Protein AF-A0A1G1HJ69-F1 (afdb_monomer)

Mean predicted aligned error: 12.84 Å

Sequence (99 aa):
MGYGTGINVETMMKFHEETWSLRGEIITKTLELQGEYNKPARDTNRIATVQKEIIDLKAKIQEIANKNGIKVQAKQYMMGHGKMGKGKIRGMGNCRMMR

Structure (mmCIF, N/CA/C/O backbone):
data_AF-A0A1G1HJ69-F1
#
_entry.id   AF-A0A1G1HJ69-F1
#
loop_
_atom_site.group_PDB
_atom_site.id
_atom_site.type_symbol
_atom_site.label_atom_id
_atom_site.label_alt_id
_atom_site.label_comp_id
_atom_site.label_asym_id
_atom_site.label_entity_id
_atom_site.label_seq_id
_atom_site.pdbx_PDB_ins_code
_atom_site.Cartn_x
_atom_site.Cartn_y
_atom_site.Cartn_z
_atom_site.occupancy
_atom_site.B_iso_or_equiv
_atom_site.auth_seq_id
_atom_site.auth_comp_id
_atom_site.auth_asym_id
_atom_site.auth_atom_id
_atom_site.pdbx_PDB_model_num
ATOM 1 N N . MET A 1 1 ? -36.326 12.084 6.939 1.00 40.28 1 MET A N 1
ATOM 2 C CA . MET A 1 1 ? -34.865 12.254 6.797 1.00 40.28 1 MET A CA 1
ATOM 3 C C . MET A 1 1 ? -34.162 11.182 7.618 1.00 40.28 1 MET A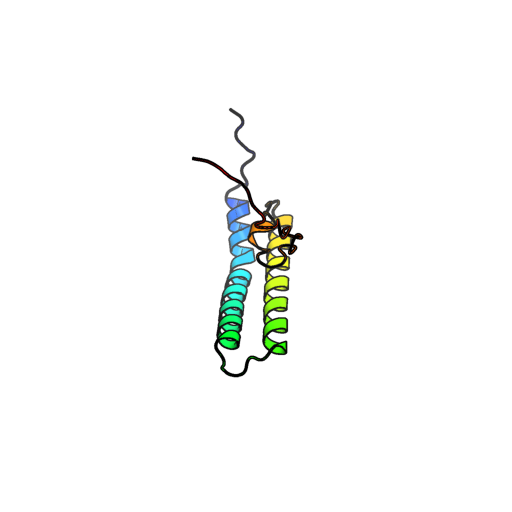 C 1
ATOM 5 O O . MET A 1 1 ? -34.293 11.200 8.832 1.00 40.28 1 MET A O 1
ATOM 9 N N . GLY A 1 2 ? -33.488 10.220 6.983 1.00 40.81 2 GLY A N 1
ATOM 10 C CA . GLY A 1 2 ? -32.672 9.229 7.692 1.00 40.81 2 GLY A CA 1
ATOM 11 C C . GLY A 1 2 ? -31.244 9.743 7.811 1.00 40.81 2 GLY A C 1
ATOM 12 O O . GLY A 1 2 ? -30.523 9.756 6.817 1.00 40.81 2 GLY A O 1
ATOM 13 N N . TYR A 1 3 ? -30.852 10.209 8.995 1.00 45.12 3 TYR A N 1
ATOM 14 C CA . TYR A 1 3 ? -29.456 10.506 9.293 1.00 45.12 3 TYR A CA 1
ATOM 15 C C . TYR A 1 3 ? -28.698 9.182 9.228 1.00 45.12 3 TYR A C 1
ATOM 17 O O . TYR A 1 3 ? -28.933 8.287 10.040 1.00 45.12 3 TYR A O 1
ATOM 25 N N . GLY A 1 4 ? -27.869 9.020 8.195 1.00 52.59 4 GLY A N 1
ATOM 26 C CA . GLY A 1 4 ? -27.011 7.853 8.058 1.00 52.59 4 GLY A CA 1
ATOM 27 C C . GLY A 1 4 ? -26.221 7.660 9.347 1.00 52.59 4 GLY A C 1
ATOM 28 O O . GLY A 1 4 ? -25.758 8.633 9.937 1.00 52.59 4 GLY A O 1
ATOM 29 N N . THR A 1 5 ? -26.098 6.411 9.786 1.00 56.75 5 THR A N 1
ATOM 30 C CA . THR A 1 5 ? -25.212 5.984 10.872 1.00 56.75 5 THR A CA 1
ATOM 31 C C . THR A 1 5 ? -23.775 6.362 10.505 1.00 56.75 5 THR A C 1
ATOM 33 O O . THR A 1 5 ? -23.048 5.579 9.893 1.00 56.75 5 THR A O 1
ATOM 36 N N . GLY A 1 6 ? -23.413 7.617 10.760 1.00 62.69 6 GLY A N 1
ATOM 37 C CA . GLY A 1 6 ? -22.113 8.184 10.455 1.00 62.69 6 GLY A CA 1
ATOM 38 C C . GLY A 1 6 ? -21.076 7.555 11.367 1.00 62.69 6 GLY A C 1
ATOM 39 O O . GLY A 1 6 ? -21.280 7.471 12.577 1.00 62.69 6 GLY A O 1
ATOM 40 N N . ILE A 1 7 ? -19.975 7.089 10.782 1.00 69.00 7 ILE A N 1
ATOM 41 C CA . ILE A 1 7 ? -18.788 6.685 11.539 1.00 69.00 7 ILE A CA 1
ATOM 42 C C . ILE A 1 7 ? -18.413 7.853 12.463 1.00 69.00 7 ILE A C 1
ATOM 44 O O . ILE A 1 7 ? -18.329 8.995 12.007 1.00 69.00 7 ILE A O 1
ATOM 48 N N . ASN A 1 8 ? -18.222 7.576 13.755 1.00 85.25 8 ASN A N 1
ATOM 49 C CA . ASN A 1 8 ? -17.834 8.598 14.723 1.00 85.25 8 ASN A CA 1
ATOM 50 C C . ASN A 1 8 ? -16.435 9.143 14.368 1.00 85.25 8 ASN A C 1
ATOM 52 O O . ASN A 1 8 ? -15.543 8.384 13.982 1.00 85.25 8 ASN A O 1
ATOM 56 N N . VAL A 1 9 ? -16.247 10.458 14.509 1.00 87.38 9 VAL A N 1
ATOM 57 C CA . VAL A 1 9 ? -14.974 11.160 14.281 1.00 87.38 9 VAL A CA 1
ATOM 58 C C . VAL A 1 9 ? -13.818 10.493 15.028 1.00 87.38 9 VAL A C 1
ATOM 60 O O . VAL A 1 9 ? -12.750 10.326 14.450 1.00 87.38 9 VAL A O 1
ATOM 63 N N . GLU A 1 10 ? -14.035 10.041 16.264 1.00 89.94 10 GLU A N 1
ATOM 64 C CA . GLU A 1 10 ? -13.010 9.362 17.064 1.00 89.94 10 GLU A CA 1
ATOM 65 C C . GLU A 1 10 ? -12.506 8.076 16.386 1.00 89.94 10 GLU A C 1
ATOM 67 O O . GLU A 1 10 ? -11.303 7.836 16.304 1.00 89.94 10 GLU A O 1
ATOM 72 N N . THR A 1 11 ? -13.417 7.271 15.833 1.00 89.31 11 THR A N 1
ATOM 73 C CA . THR A 1 11 ? -13.081 6.048 15.090 1.00 89.31 11 THR A CA 1
ATOM 74 C C . THR A 1 11 ? -12.291 6.365 13.824 1.00 89.31 11 THR A C 1
ATOM 76 O O . THR A 1 11 ? -11.340 5.660 13.487 1.00 89.31 11 THR A O 1
ATOM 79 N N . MET A 1 12 ? -12.653 7.445 13.128 1.00 88.44 12 MET A N 1
ATOM 80 C CA . MET A 1 12 ? -11.935 7.876 11.930 1.00 88.44 12 MET A CA 1
ATOM 81 C C . MET A 1 12 ? -10.530 8.402 12.256 1.00 88.44 12 MET A C 1
ATOM 83 O O . MET A 1 12 ? -9.592 8.123 11.510 1.00 88.44 12 MET A O 1
ATOM 87 N N . MET A 1 13 ? -10.369 9.122 13.370 1.00 92.12 13 MET A N 1
ATOM 88 C CA . MET A 1 13 ? -9.065 9.612 13.827 1.00 92.12 13 MET A CA 1
ATOM 89 C C . MET A 1 13 ? -8.146 8.459 14.230 1.00 92.12 13 MET A C 1
ATOM 91 O O . MET A 1 13 ? -7.034 8.381 13.716 1.00 92.12 13 MET A O 1
ATOM 95 N N . LYS A 1 14 ? -8.641 7.488 15.010 1.00 92.06 14 LYS A N 1
ATOM 96 C CA . LYS A 1 14 ? -7.885 6.267 15.347 1.00 92.06 14 LYS A CA 1
ATOM 97 C C . LYS A 1 14 ? -7.446 5.503 14.103 1.00 92.06 14 LYS A C 1
ATOM 99 O O . LYS A 1 14 ? -6.281 5.148 13.963 1.00 92.06 14 LYS A O 1
ATOM 104 N N . PHE A 1 15 ? -8.356 5.309 13.147 1.00 92.81 15 PHE A N 1
ATOM 105 C CA . PHE A 1 15 ? -8.013 4.690 11.868 1.00 92.81 15 PHE A CA 1
ATOM 106 C C . PHE A 1 15 ? -6.921 5.463 11.117 1.00 92.81 15 PHE A C 1
ATOM 108 O O . PHE A 1 15 ? -6.049 4.866 10.482 1.00 92.81 15 PHE A O 1
ATOM 115 N N . HIS A 1 16 ? -6.966 6.794 11.151 1.00 92.12 16 HIS A N 1
ATOM 116 C CA . HIS A 1 16 ? -5.968 7.622 10.494 1.00 92.12 16 HIS A CA 1
ATOM 117 C C . HIS A 1 16 ? -4.589 7.486 11.144 1.00 92.12 16 HIS A C 1
ATOM 119 O O . HIS A 1 16 ? -3.621 7.246 10.426 1.00 92.12 16 HIS A O 1
ATOM 125 N N . GLU A 1 17 ? -4.524 7.562 12.471 1.00 95.25 17 GLU A N 1
ATOM 126 C CA . GLU A 1 17 ? -3.301 7.389 13.258 1.00 95.25 17 GLU A CA 1
ATOM 127 C C . GLU A 1 17 ? -2.690 5.998 13.045 1.00 95.25 17 GLU A C 1
ATOM 129 O O . GLU A 1 17 ? -1.521 5.889 12.672 1.00 95.25 17 GLU A O 1
ATOM 134 N N . GLU A 1 18 ? -3.494 4.934 13.161 1.00 94.00 18 GLU A N 1
ATOM 135 C CA . GLU A 1 18 ? -3.041 3.546 12.978 1.00 94.00 18 GLU A CA 1
ATOM 136 C C . GLU A 1 18 ? -2.527 3.275 11.553 1.00 94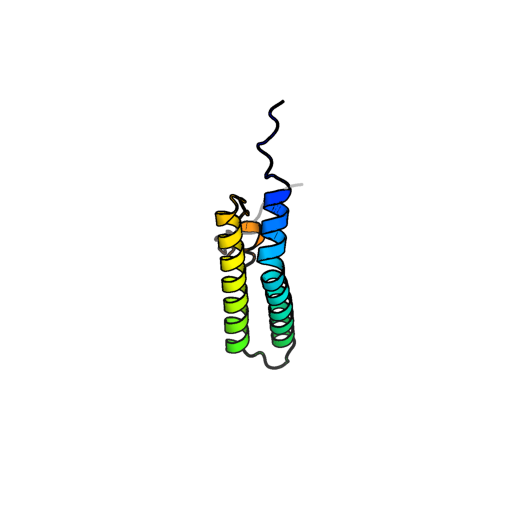.00 18 GLU A C 1
ATOM 138 O O . GLU A 1 18 ? -1.658 2.427 11.348 1.00 94.00 18 GLU A O 1
ATOM 143 N N . THR A 1 19 ? -3.042 3.991 10.545 1.00 95.62 19 THR A N 1
ATOM 144 C CA . THR A 1 19 ? -2.662 3.778 9.138 1.00 95.62 19 THR A CA 1
ATOM 145 C C . THR A 1 19 ? -1.660 4.793 8.595 1.00 95.62 19 THR A C 1
ATOM 147 O O . THR A 1 19 ? -1.235 4.643 7.448 1.00 95.62 19 THR A O 1
ATOM 150 N N . TRP A 1 20 ? -1.254 5.801 9.375 1.00 95.31 20 TRP A N 1
ATOM 151 C CA . TRP A 1 20 ? -0.396 6.894 8.902 1.00 95.31 20 TRP A CA 1
ATOM 152 C C . TRP A 1 20 ? 0.929 6.384 8.319 1.00 95.31 20 TRP A C 1
ATOM 154 O O . TRP A 1 20 ? 1.249 6.672 7.164 1.00 95.31 20 TRP A O 1
ATOM 164 N N . SER A 1 21 ? 1.644 5.539 9.072 1.00 95.88 21 SER A N 1
ATOM 165 C CA . SER A 1 21 ? 2.906 4.923 8.628 1.00 95.88 21 SER A CA 1
ATOM 166 C C . SER A 1 21 ? 2.722 4.091 7.357 1.00 95.88 21 SER A C 1
ATOM 168 O O . SER A 1 21 ? 3.460 4.255 6.389 1.00 95.88 21 SER A O 1
ATOM 170 N N . LEU A 1 22 ? 1.680 3.252 7.314 1.00 96.00 22 LEU A N 1
ATOM 171 C CA . LEU A 1 22 ? 1.403 2.365 6.178 1.00 96.00 22 LEU A CA 1
ATOM 172 C C . LEU A 1 22 ? 1.113 3.148 4.891 1.00 96.00 22 LEU A C 1
ATOM 174 O O . LEU A 1 22 ? 1.529 2.748 3.806 1.00 96.00 22 LEU A O 1
ATOM 178 N N . ARG A 1 23 ? 0.416 4.287 4.995 1.00 93.94 23 ARG A N 1
ATOM 179 C CA . ARG A 1 23 ? 0.179 5.179 3.848 1.00 93.94 23 ARG A CA 1
ATOM 180 C C . ARG A 1 23 ? 1.477 5.824 3.367 1.00 93.94 23 ARG A C 1
ATOM 182 O O . ARG A 1 23 ? 1.674 5.918 2.158 1.00 93.94 23 ARG A O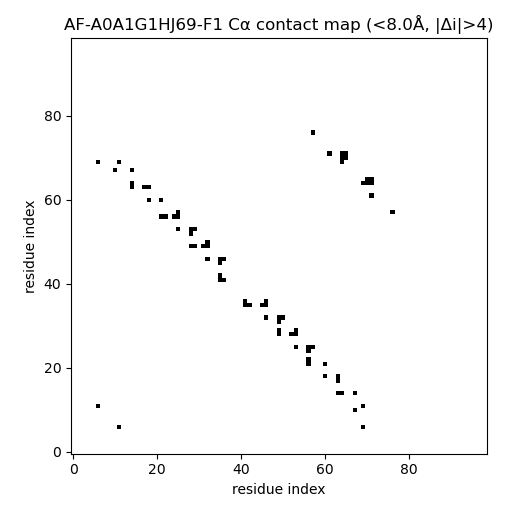 1
ATOM 189 N N . GLY A 1 24 ? 2.354 6.223 4.290 1.00 96.62 24 GLY A N 1
ATOM 190 C CA . GLY A 1 24 ? 3.697 6.707 3.966 1.00 96.62 24 GLY A CA 1
ATOM 191 C C . GLY A 1 24 ? 4.516 5.662 3.205 1.00 96.62 24 GLY A C 1
ATOM 192 O O . GLY A 1 24 ? 5.060 5.959 2.144 1.00 96.62 24 GLY A O 1
ATOM 193 N N . GLU A 1 25 ? 4.519 4.414 3.674 1.00 96.69 25 GLU A N 1
ATOM 194 C CA . GLU A 1 25 ? 5.212 3.307 3.003 1.00 96.69 25 GLU A CA 1
ATOM 195 C C . GLU A 1 25 ? 4.665 3.035 1.594 1.00 96.69 25 GLU A C 1
ATOM 197 O O . GLU A 1 25 ? 5.444 2.837 0.660 1.00 96.69 25 GLU A O 1
ATOM 202 N N . ILE A 1 26 ? 3.342 3.096 1.395 1.00 96.88 26 ILE A N 1
ATOM 203 C CA . ILE A 1 26 ? 2.736 2.965 0.059 1.00 96.88 26 ILE A CA 1
ATOM 204 C C . ILE A 1 26 ? 3.250 4.053 -0.889 1.00 96.88 26 ILE A C 1
ATOM 206 O O . ILE A 1 26 ? 3.527 3.756 -2.055 1.00 96.88 26 ILE A O 1
ATOM 210 N N . ILE A 1 27 ? 3.376 5.299 -0.422 1.00 96.75 27 ILE A N 1
ATOM 211 C CA . ILE A 1 27 ? 3.898 6.404 -1.237 1.00 96.75 27 ILE A CA 1
ATOM 212 C C . ILE A 1 27 ? 5.346 6.113 -1.631 1.00 96.75 27 ILE A C 1
ATOM 214 O O . ILE A 1 27 ? 5.659 6.134 -2.820 1.00 96.75 27 ILE A O 1
ATOM 218 N N . THR A 1 28 ? 6.199 5.754 -0.669 1.00 97.69 28 THR A N 1
ATOM 219 C CA . THR A 1 28 ? 7.601 5.390 -0.925 1.00 97.69 28 THR A CA 1
ATOM 220 C C . THR A 1 28 ? 7.712 4.277 -1.965 1.00 97.69 28 THR A C 1
ATOM 222 O O . THR A 1 28 ? 8.427 4.418 -2.955 1.00 97.69 28 THR A O 1
ATOM 225 N N . LYS A 1 29 ? 6.935 3.199 -1.817 1.00 96.88 29 LYS A N 1
ATOM 226 C CA . LYS A 1 29 ? 6.940 2.074 -2.762 1.00 96.88 29 LYS A CA 1
ATOM 227 C C . LYS A 1 29 ? 6.385 2.439 -4.133 1.00 96.88 29 LYS A C 1
ATOM 229 O O . LYS A 1 29 ? 6.866 1.941 -5.147 1.00 96.88 29 LYS A O 1
ATOM 234 N N . THR A 1 30 ? 5.413 3.343 -4.197 1.00 95.25 30 THR A N 1
ATOM 235 C CA . THR A 1 30 ? 4.905 3.861 -5.474 1.00 95.25 30 THR A CA 1
ATOM 236 C C . THR A 1 30 ? 5.979 4.671 -6.204 1.00 95.25 30 THR A C 1
ATOM 238 O O . THR A 1 30 ? 6.114 4.534 -7.420 1.00 95.25 30 THR A O 1
ATOM 241 N N . LEU A 1 31 ? 6.779 5.458 -5.478 1.00 97.19 31 LEU A N 1
ATOM 242 C CA . LEU A 1 31 ? 7.914 6.192 -6.043 1.00 97.19 31 LEU A CA 1
ATOM 243 C C . LEU A 1 31 ? 9.032 5.247 -6.505 1.00 97.19 31 LEU A C 1
ATOM 245 O O . LEU A 1 31 ? 9.551 5.426 -7.605 1.00 97.19 31 LEU A O 1
ATOM 249 N N . GLU A 1 32 ? 9.356 4.204 -5.731 1.00 95.00 32 GLU A N 1
ATOM 250 C CA . GLU A 1 32 ? 10.285 3.145 -6.165 1.00 95.00 32 GLU A CA 1
ATOM 251 C C . GLU A 1 32 ? 9.807 2.494 -7.470 1.00 95.00 32 GLU A C 1
ATOM 253 O O . GLU A 1 32 ? 10.573 2.357 -8.423 1.00 95.00 32 GLU A O 1
ATOM 258 N N . LEU A 1 33 ? 8.520 2.142 -7.538 1.00 95.69 33 LEU A N 1
ATOM 259 C CA . LEU A 1 33 ? 7.910 1.524 -8.710 1.00 95.69 33 LEU A CA 1
ATOM 260 C C . LEU A 1 33 ? 7.990 2.435 -9.944 1.00 95.69 33 LEU A C 1
ATOM 262 O O . LEU A 1 33 ? 8.346 1.976 -11.028 1.00 95.69 33 LEU A O 1
ATOM 266 N N . GLN A 1 34 ? 7.685 3.725 -9.787 1.00 95.69 34 GLN A N 1
ATOM 267 C CA . GLN A 1 34 ? 7.852 4.718 -10.852 1.00 95.69 34 GLN A CA 1
ATOM 268 C C . GLN A 1 34 ? 9.316 4.833 -11.290 1.00 95.69 34 GLN A C 1
ATOM 270 O O . GLN A 1 34 ? 9.591 4.880 -12.489 1.00 95.69 34 GLN A O 1
ATOM 275 N N . GLY A 1 35 ? 10.250 4.817 -10.336 1.00 96.00 35 GLY A N 1
ATOM 276 C CA . GLY A 1 35 ? 11.686 4.801 -10.600 1.00 96.00 35 GLY A CA 1
ATOM 277 C C . GLY A 1 35 ? 12.102 3.628 -11.487 1.00 96.00 35 GLY A C 1
ATOM 278 O O . GLY A 1 35 ? 12.796 3.837 -12.478 1.00 96.00 35 GLY A O 1
ATOM 279 N N . GLU A 1 36 ? 11.625 2.415 -11.196 1.00 93.75 36 GLU A N 1
ATOM 280 C CA . GLU A 1 36 ? 11.896 1.227 -12.020 1.00 93.75 36 GLU A CA 1
ATOM 281 C C . GLU A 1 36 ? 11.308 1.328 -13.432 1.00 93.75 36 GLU A C 1
ATOM 283 O O . GLU A 1 36 ? 11.969 0.967 -14.405 1.00 93.75 36 GLU A O 1
ATOM 288 N N . TYR A 1 37 ? 10.090 1.856 -13.578 1.00 93.94 37 TYR A N 1
ATOM 289 C CA . TYR A 1 37 ? 9.464 2.025 -14.894 1.00 93.94 37 TYR A CA 1
ATOM 290 C C . TYR A 1 37 ? 10.188 3.032 -15.795 1.00 93.94 37 TYR A C 1
ATOM 292 O O . TYR A 1 37 ? 10.139 2.887 -17.024 1.00 93.94 37 TYR A O 1
ATOM 300 N N . ASN A 1 38 ? 10.859 4.013 -15.191 1.00 95.56 38 ASN A N 1
ATOM 301 C CA . ASN A 1 38 ? 11.611 5.054 -15.886 1.00 95.56 38 ASN A CA 1
ATOM 302 C C . ASN A 1 38 ? 13.023 4.612 -16.306 1.00 95.56 38 ASN A C 1
ATOM 304 O O . ASN A 1 38 ? 13.681 5.329 -17.059 1.00 95.56 38 ASN A O 1
ATOM 308 N N . LYS A 1 39 ? 13.504 3.445 -15.855 1.00 95.81 39 LYS A N 1
ATOM 309 C CA . LYS A 1 39 ? 14.802 2.915 -16.292 1.00 95.81 39 LYS A CA 1
ATOM 310 C C . LYS A 1 39 ? 14.746 2.461 -17.758 1.00 95.81 39 LYS A C 1
ATOM 312 O O . LYS A 1 39 ? 13.737 1.891 -18.180 1.00 95.81 39 LYS A O 1
ATOM 317 N N . PRO A 1 40 ? 15.841 2.633 -18.527 1.00 93.12 40 PRO A N 1
ATOM 318 C CA . PRO A 1 40 ? 15.918 2.150 -19.908 1.00 93.12 40 PRO A CA 1
ATOM 319 C C . PRO A 1 40 ? 15.840 0.618 -19.987 1.00 93.12 40 PRO A C 1
ATOM 321 O O . PRO A 1 40 ? 15.190 0.079 -20.878 1.00 93.12 40 PRO A O 1
ATOM 324 N N . ALA A 1 41 ? 16.444 -0.079 -19.021 1.00 95.31 41 ALA A N 1
ATOM 325 C CA . ALA A 1 41 ? 16.278 -1.512 -18.810 1.00 95.31 41 ALA A CA 1
ATOM 326 C C . ALA A 1 41 ? 15.465 -1.732 -17.529 1.00 95.31 41 ALA A C 1
ATOM 328 O O . ALA A 1 41 ? 15.959 -1.514 -16.423 1.00 95.31 41 ALA A O 1
ATOM 329 N N . ARG A 1 42 ? 14.197 -2.118 -17.687 1.00 93.69 42 ARG A N 1
ATOM 330 C CA . ARG A 1 42 ? 13.276 -2.346 -16.566 1.00 93.69 42 ARG A CA 1
ATOM 331 C C . ARG A 1 42 ? 13.527 -3.709 -15.938 1.00 93.69 42 ARG A C 1
ATOM 333 O O . ARG A 1 42 ? 13.565 -4.712 -16.647 1.00 93.69 42 ARG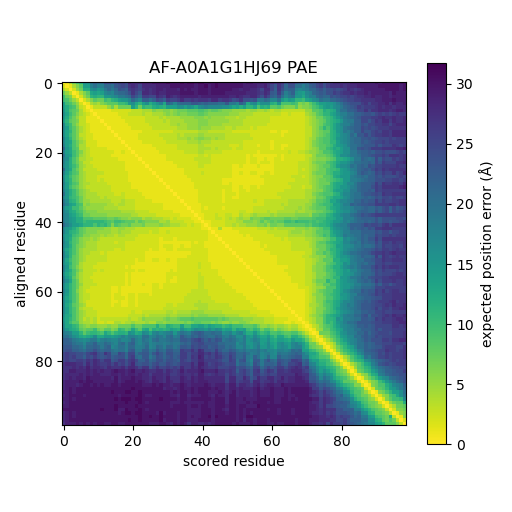 A O 1
ATOM 340 N N . ASP A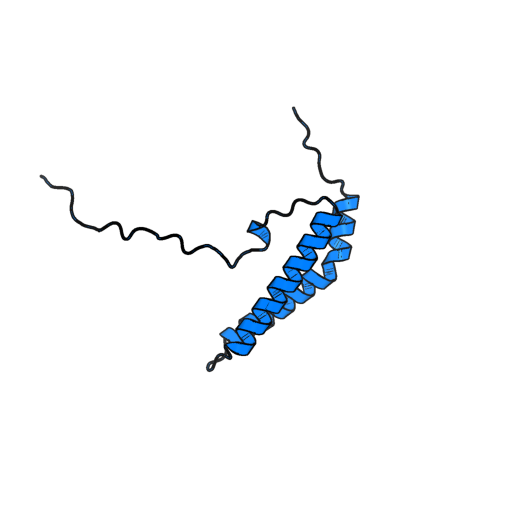 1 43 ? 13.598 -3.751 -14.614 1.00 96.69 43 ASP A N 1
ATOM 341 C CA . ASP A 1 43 ? 13.631 -5.006 -13.868 1.00 96.69 43 ASP A CA 1
ATOM 342 C C . ASP A 1 43 ? 12.198 -5.455 -13.540 1.00 96.69 43 ASP A C 1
ATOM 344 O O . ASP A 1 43 ? 11.536 -4.938 -12.636 1.00 96.69 43 ASP A O 1
ATOM 348 N N . THR A 1 44 ? 11.698 -6.433 -14.298 1.00 95.19 44 THR A N 1
ATOM 349 C CA . THR A 1 44 ? 10.344 -6.977 -14.127 1.00 95.19 44 THR A CA 1
ATOM 350 C C . THR A 1 44 ? 10.153 -7.691 -12.790 1.00 95.19 44 THR A C 1
ATOM 352 O O . THR A 1 44 ? 9.049 -7.667 -12.246 1.00 95.19 44 THR A O 1
ATOM 355 N N . ASN A 1 45 ? 11.209 -8.293 -12.235 1.00 96.25 45 ASN A N 1
ATOM 356 C CA . ASN A 1 45 ? 11.147 -8.968 -10.938 1.00 96.25 45 ASN A CA 1
ATOM 357 C C . ASN A 1 45 ? 11.045 -7.942 -9.812 1.00 96.25 45 ASN A C 1
ATOM 359 O O . ASN A 1 45 ? 10.233 -8.100 -8.894 1.00 96.25 45 ASN A O 1
ATOM 363 N N . ARG A 1 46 ? 11.814 -6.851 -9.908 1.00 95.38 46 ARG A N 1
ATOM 364 C CA . ARG A 1 46 ? 11.712 -5.731 -8.969 1.00 95.38 46 ARG A CA 1
ATOM 365 C C . ARG A 1 46 ? 10.331 -5.085 -9.028 1.00 95.38 46 ARG A C 1
ATOM 367 O O . ARG A 1 46 ? 9.724 -4.885 -7.980 1.00 95.38 46 ARG A O 1
ATOM 374 N N . ILE A 1 47 ? 9.804 -4.835 -10.227 1.00 95.00 47 ILE A N 1
ATOM 375 C CA . ILE A 1 47 ? 8.450 -4.295 -10.431 1.00 95.00 47 ILE A CA 1
ATOM 376 C C . ILE A 1 47 ? 7.395 -5.181 -9.757 1.00 95.00 47 ILE A C 1
ATOM 378 O O . ILE A 1 47 ? 6.591 -4.677 -8.972 1.00 95.00 47 ILE A O 1
ATOM 382 N N . ALA A 1 48 ? 7.414 -6.493 -10.013 1.00 96.00 48 ALA A N 1
ATOM 383 C CA . ALA A 1 48 ? 6.452 -7.424 -9.423 1.00 96.00 48 ALA A CA 1
ATOM 384 C C . ALA A 1 48 ? 6.562 -7.478 -7.889 1.00 96.00 48 ALA A C 1
ATOM 386 O O . ALA A 1 48 ? 5.547 -7.507 -7.192 1.00 96.00 48 ALA A O 1
ATOM 387 N N . THR A 1 49 ? 7.787 -7.433 -7.359 1.00 97.31 49 THR A N 1
ATOM 388 C CA . THR A 1 49 ? 8.041 -7.416 -5.912 1.00 97.31 49 THR A CA 1
ATOM 389 C C . THR A 1 49 ? 7.464 -6.157 -5.266 1.00 97.31 49 THR A C 1
ATOM 391 O O . THR A 1 49 ? 6.675 -6.258 -4.330 1.00 97.31 49 THR A O 1
ATOM 394 N N . VAL A 1 50 ? 7.775 -4.973 -5.805 1.00 96.62 50 VAL A N 1
ATOM 395 C CA . VAL A 1 50 ? 7.277 -3.697 -5.266 1.00 96.62 50 VAL A CA 1
ATOM 396 C C . VAL A 1 50 ? 5.748 -3.604 -5.381 1.00 96.62 50 VAL A C 1
ATOM 398 O O . VAL A 1 50 ? 5.081 -3.124 -4.466 1.00 96.62 50 VAL A O 1
ATOM 401 N N . GLN A 1 51 ? 5.155 -4.112 -6.467 1.00 95.50 51 GLN A N 1
ATOM 402 C CA . GLN A 1 51 ? 3.696 -4.186 -6.608 1.00 95.50 51 GLN A CA 1
ATOM 403 C C . GLN A 1 51 ? 3.051 -5.073 -5.540 1.00 95.50 51 GLN A C 1
ATOM 405 O O . GLN A 1 51 ? 2.025 -4.689 -4.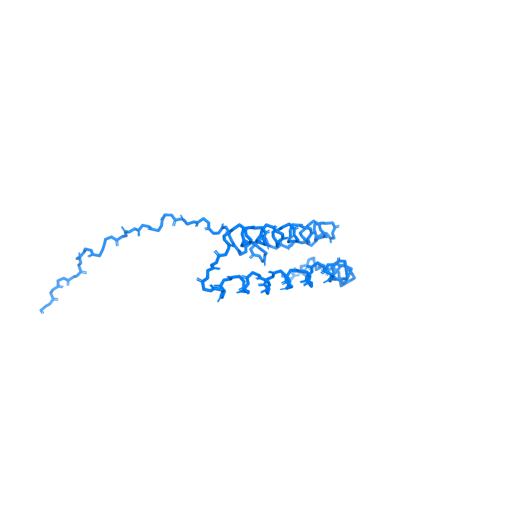975 1.00 95.50 51 GLN A O 1
ATOM 410 N N . LYS A 1 52 ? 3.649 -6.232 -5.240 1.00 95.81 52 LYS A N 1
ATOM 411 C CA . LYS A 1 52 ? 3.177 -7.120 -4.174 1.00 95.81 52 LYS A CA 1
ATOM 412 C C . LYS A 1 52 ? 3.249 -6.437 -2.809 1.00 95.81 52 LYS A C 1
ATOM 414 O O . LYS A 1 52 ? 2.259 -6.446 -2.088 1.00 95.81 52 LYS A O 1
ATOM 419 N N . GLU A 1 53 ? 4.358 -5.769 -2.497 1.00 95.75 53 GLU A N 1
ATOM 420 C CA . GLU A 1 53 ? 4.512 -5.019 -1.243 1.00 95.75 53 GLU A CA 1
ATOM 421 C C . GLU A 1 53 ? 3.428 -3.937 -1.085 1.00 95.75 53 GLU A C 1
ATOM 423 O O . GLU A 1 53 ? 2.826 -3.809 -0.020 1.00 95.75 53 GLU A O 1
ATOM 428 N N . ILE A 1 54 ? 3.097 -3.204 -2.156 1.00 96.31 54 ILE A N 1
ATOM 429 C CA . ILE A 1 54 ? 1.995 -2.224 -2.146 1.00 96.31 54 ILE A CA 1
ATOM 430 C C . ILE A 1 54 ? 0.641 -2.903 -1.881 1.00 96.31 54 ILE A C 1
ATOM 432 O O . ILE A 1 54 ? -0.186 -2.353 -1.149 1.00 96.31 54 ILE A O 1
ATOM 436 N N . ILE A 1 55 ? 0.383 -4.067 -2.486 1.00 95.38 55 ILE A N 1
ATOM 437 C CA . ILE A 1 55 ? -0.854 -4.833 -2.266 1.00 95.38 55 ILE A CA 1
ATOM 438 C C . ILE A 1 55 ? -0.947 -5.286 -0.806 1.00 95.38 55 ILE A C 1
ATOM 440 O O . ILE A 1 55 ? -1.992 -5.089 -0.184 1.00 95.38 55 ILE A O 1
ATOM 444 N N . ASP A 1 56 ? 0.140 -5.807 -0.242 1.00 95.81 56 ASP A N 1
ATOM 445 C CA . ASP A 1 56 ? 0.191 -6.275 1.144 1.00 95.81 56 ASP A CA 1
ATOM 446 C C . ASP A 1 56 ? -0.030 -5.114 2.133 1.00 95.81 56 ASP A C 1
ATOM 448 O O . ASP A 1 56 ? -0.788 -5.243 3.097 1.00 95.81 56 ASP A O 1
ATOM 452 N N . LEU A 1 57 ? 0.543 -3.932 1.870 1.00 96.44 57 LEU A N 1
ATOM 453 C CA . LEU A 1 57 ? 0.296 -2.727 2.674 1.00 96.44 57 LEU A CA 1
ATOM 454 C C . LEU A 1 57 ? -1.167 -2.270 2.606 1.00 96.44 57 LEU A C 1
ATOM 456 O O . LEU A 1 57 ? -1.764 -1.916 3.624 1.00 96.44 57 LEU A O 1
ATOM 460 N N . LYS A 1 58 ? -1.779 -2.314 1.419 1.00 93.88 58 LYS A N 1
ATOM 461 C CA . LYS A 1 58 ? -3.206 -2.004 1.250 1.00 93.88 58 LYS A CA 1
ATOM 462 C C . LYS A 1 58 ? -4.100 -3.015 1.966 1.00 93.88 58 LYS A C 1
ATOM 464 O O . LYS A 1 58 ? -5.111 -2.610 2.539 1.00 93.88 58 LYS A O 1
ATOM 469 N N . ALA A 1 59 ? -3.733 -4.297 1.964 1.00 94.19 59 ALA A N 1
ATOM 470 C CA . ALA A 1 59 ? -4.449 -5.333 2.701 1.00 94.19 59 ALA A CA 1
ATOM 471 C C . ALA A 1 59 ? -4.423 -5.055 4.213 1.00 94.19 59 ALA A C 1
ATOM 473 O O . ALA A 1 59 ? -5.479 -5.047 4.840 1.00 94.19 59 ALA A O 1
ATOM 474 N N . LYS A 1 60 ? -3.264 -4.682 4.773 1.00 94.75 60 LYS A N 1
ATOM 475 C CA . LYS A 1 60 ? -3.151 -4.272 6.187 1.00 94.75 60 LYS A CA 1
ATOM 476 C C . LYS A 1 60 ? -4.034 -3.066 6.523 1.00 94.75 60 LYS A C 1
ATOM 478 O O . LYS A 1 60 ? -4.731 -3.067 7.533 1.00 94.75 60 LYS A O 1
ATOM 483 N N . ILE A 1 61 ? -4.067 -2.044 5.662 1.00 93.81 61 ILE A N 1
ATOM 484 C CA . ILE A 1 61 ? -4.961 -0.886 5.851 1.00 93.81 61 ILE A CA 1
ATOM 485 C C . ILE A 1 61 ? -6.433 -1.320 5.837 1.00 93.81 61 ILE A C 1
ATOM 487 O O . ILE A 1 61 ? -7.226 -0.830 6.641 1.00 93.81 61 ILE A O 1
ATOM 491 N N . GLN A 1 62 ? -6.808 -2.245 4.951 1.00 92.00 62 GLN A N 1
ATOM 492 C CA . GLN A 1 62 ? -8.165 -2.787 4.894 1.00 92.00 62 GLN A CA 1
ATOM 493 C C . GLN A 1 62 ? -8.526 -3.577 6.162 1.00 92.00 62 GLN A C 1
ATOM 495 O O . GLN A 1 62 ? -9.646 -3.451 6.653 1.00 92.00 62 GLN A O 1
ATOM 500 N N . GLU A 1 63 ? -7.604 -4.364 6.712 1.00 93.06 63 GLU A N 1
ATOM 501 C CA . GLU A 1 63 ? -7.800 -5.074 7.982 1.00 93.06 63 GLU A CA 1
ATOM 502 C C . GLU A 1 63 ? -8.031 -4.098 9.142 1.00 93.06 63 GLU A C 1
ATOM 504 O O . GLU A 1 63 ? -8.980 -4.267 9.910 1.00 93.06 63 GLU A O 1
ATOM 509 N N . ILE A 1 64 ? -7.235 -3.026 9.218 1.00 93.50 64 ILE A N 1
ATOM 510 C CA . ILE A 1 64 ? -7.401 -1.969 10.223 1.00 93.50 64 ILE A CA 1
ATOM 511 C 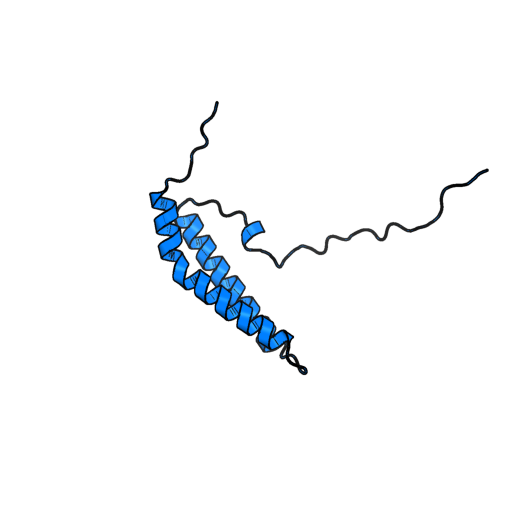C . ILE A 1 64 ? -8.745 -1.248 10.041 1.00 93.50 64 ILE A C 1
ATOM 513 O O . ILE A 1 64 ? -9.436 -0.958 11.020 1.00 93.50 64 ILE A O 1
ATOM 517 N N . A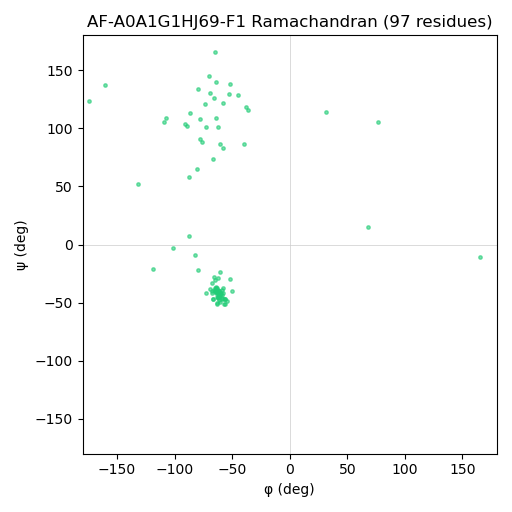LA A 1 65 ? -9.167 -1.002 8.799 1.00 91.00 65 ALA A N 1
ATOM 518 C CA . ALA A 1 65 ? -10.477 -0.425 8.517 1.00 91.00 65 ALA A CA 1
ATOM 519 C C . ALA A 1 65 ? -11.610 -1.335 9.009 1.00 91.00 65 ALA A C 1
ATOM 521 O O . ALA A 1 65 ? -12.506 -0.875 9.717 1.00 91.00 65 ALA A O 1
ATOM 522 N N . ASN A 1 66 ? -11.536 -2.633 8.700 1.00 90.12 66 ASN A N 1
ATOM 523 C CA . ASN A 1 66 ? -12.520 -3.623 9.131 1.00 90.12 66 ASN A CA 1
ATOM 524 C C . ASN A 1 66 ? -12.596 -3.706 10.665 1.00 90.12 66 ASN A C 1
ATOM 526 O O . ASN A 1 66 ? -13.695 -3.714 11.216 1.00 90.12 66 ASN A O 1
ATOM 530 N N . LYS A 1 67 ? -11.444 -3.694 11.354 1.00 90.56 67 LYS A N 1
ATOM 531 C CA . LYS A 1 67 ? -11.353 -3.665 12.825 1.00 90.56 67 LYS A CA 1
ATOM 532 C C . LYS A 1 67 ? -12.068 -2.451 13.425 1.00 90.56 67 LYS A C 1
ATOM 534 O O . LYS A 1 67 ? -12.710 -2.567 14.462 1.00 90.56 67 LYS A O 1
ATOM 539 N N . ASN A 1 68 ? -11.988 -1.303 12.756 1.00 87.25 68 ASN A N 1
ATOM 540 C CA . ASN A 1 68 ? -12.633 -0.059 13.174 1.00 87.25 68 ASN A CA 1
ATOM 541 C C . ASN A 1 68 ? -14.079 0.086 12.649 1.00 87.25 68 ASN A C 1
ATOM 543 O O . ASN A 1 68 ? -14.682 1.146 12.788 1.00 87.25 68 ASN A O 1
ATOM 547 N N . GLY A 1 69 ? -14.657 -0.947 12.022 1.00 87.00 69 GLY A N 1
ATOM 548 C CA . GLY A 1 69 ? -16.011 -0.886 11.453 1.00 87.00 69 GLY A CA 1
ATOM 549 C C . GLY A 1 69 ? -16.138 0.048 10.240 1.00 87.00 69 GLY A C 1
ATOM 550 O O . GLY A 1 69 ? -17.247 0.406 9.836 1.00 87.00 69 GLY A O 1
ATOM 551 N N . ILE A 1 70 ? -15.015 0.445 9.639 1.00 86.12 70 ILE A N 1
ATOM 552 C CA . ILE A 1 70 ? -14.957 1.343 8.489 1.00 86.12 70 ILE A CA 1
ATOM 553 C C . ILE A 1 70 ? -15.087 0.512 7.215 1.00 86.12 70 ILE A C 1
ATOM 555 O O . ILE A 1 70 ? -14.194 -0.246 6.834 1.00 86.12 70 ILE A O 1
ATOM 559 N N . LYS A 1 71 ? -16.204 0.696 6.504 1.00 79.81 71 LYS A N 1
ATOM 560 C CA . LYS A 1 71 ? -16.404 0.110 5.174 1.00 79.81 71 LYS A CA 1
ATOM 561 C C . LYS A 1 71 ? -15.603 0.884 4.139 1.00 79.81 71 LYS A C 1
ATOM 563 O O . LYS A 1 71 ? -16.099 1.807 3.498 1.00 79.81 71 LYS A O 1
ATOM 568 N N . VAL A 1 72 ? -14.364 0.471 3.951 1.00 69.75 72 VAL A N 1
ATOM 569 C CA . VAL A 1 72 ? -13.572 0.896 2.807 1.00 69.75 72 VAL A CA 1
ATOM 570 C C . VAL A 1 72 ? -14.098 0.184 1.563 1.00 69.75 72 VAL A C 1
ATOM 572 O O . VAL A 1 72 ? -14.130 -1.046 1.502 1.00 69.75 72 VAL A O 1
ATOM 575 N N . GLN A 1 73 ? -14.530 0.943 0.556 1.00 63.09 73 GLN A N 1
ATOM 576 C CA . GLN A 1 73 ? -14.901 0.343 -0.721 1.00 63.09 73 GLN A CA 1
ATOM 577 C C . GLN A 1 73 ? -13.649 -0.264 -1.357 1.00 63.09 73 GLN A C 1
ATOM 579 O O . GLN A 1 73 ? -12.671 0.441 -1.588 1.00 63.09 73 GLN A O 1
ATOM 584 N N . ALA A 1 74 ? -13.697 -1.549 -1.716 1.00 54.47 74 ALA A N 1
ATOM 585 C CA . ALA A 1 74 ? -12.579 -2.242 -2.362 1.00 54.47 74 ALA A CA 1
ATOM 586 C C . ALA A 1 74 ? -12.047 -1.491 -3.603 1.00 54.47 74 ALA A C 1
ATOM 588 O O . ALA A 1 74 ? -10.851 -1.517 -3.877 1.00 54.47 74 ALA A O 1
ATOM 589 N N . LYS A 1 75 ? -12.909 -0.739 -4.308 1.00 50.84 75 LYS A N 1
ATOM 590 C CA . LYS A 1 75 ? -12.530 0.121 -5.445 1.00 50.84 75 LYS A CA 1
ATOM 591 C C . LYS A 1 75 ? -11.534 1.235 -5.094 1.00 50.84 75 LYS A C 1
ATOM 593 O O . LYS A 1 75 ? -10.842 1.707 -5.986 1.00 50.84 75 LYS A O 1
ATOM 598 N N . GLN A 1 76 ? -11.456 1.650 -3.832 1.00 49.94 76 GLN A N 1
ATOM 599 C CA . GLN A 1 76 ? -10.613 2.760 -3.387 1.00 49.94 76 GLN A CA 1
ATOM 600 C C . GLN A 1 76 ? -9.137 2.357 -3.227 1.00 49.94 76 GLN A C 1
ATOM 602 O O . GLN A 1 76 ? -8.262 3.209 -3.346 1.00 49.94 76 GLN A O 1
ATOM 607 N N . TYR A 1 77 ? -8.843 1.061 -3.047 1.00 46.03 77 TYR A N 1
ATOM 608 C CA . TYR A 1 77 ? -7.467 0.548 -2.951 1.00 46.03 77 TYR A CA 1
ATOM 609 C C . TYR A 1 77 ? -7.099 -0.467 -4.047 1.00 46.03 77 TYR A C 1
ATOM 611 O O . TYR A 1 77 ? -5.918 -0.598 -4.383 1.00 46.03 77 TYR A O 1
ATOM 619 N N . MET A 1 78 ? -8.081 -1.112 -4.684 1.00 42.78 78 MET A N 1
ATOM 620 C CA . MET A 1 78 ? -7.892 -2.054 -5.796 1.00 42.78 78 MET A CA 1
ATOM 621 C C . MET A 1 78 ? -7.868 -1.341 -7.160 1.00 42.78 78 MET A C 1
ATOM 623 O O . MET A 1 78 ? -8.650 -1.650 -8.059 1.00 42.78 78 MET A O 1
ATOM 627 N N . MET A 1 79 ? -6.951 -0.393 -7.350 1.00 42.69 79 MET A N 1
ATOM 628 C CA . MET A 1 79 ? -6.501 -0.027 -8.700 1.00 42.69 79 MET A CA 1
ATOM 629 C C . MET A 1 79 ? -5.523 -1.114 -9.156 1.00 42.69 79 MET A C 1
ATOM 631 O O . MET A 1 79 ? -4.340 -1.037 -8.836 1.00 42.69 79 MET A O 1
ATOM 635 N N . GLY A 1 80 ? -6.011 -2.171 -9.817 1.00 45.88 80 GLY A N 1
ATOM 636 C CA . GLY A 1 80 ? -5.100 -3.194 -10.353 1.00 45.88 80 GLY A CA 1
ATOM 637 C C . GLY A 1 80 ? -5.675 -4.536 -10.798 1.00 45.88 80 GLY A C 1
ATOM 638 O O . GLY A 1 80 ? -4.973 -5.271 -11.475 1.00 45.88 80 GLY A O 1
ATOM 639 N N . HIS A 1 81 ? -6.934 -4.867 -10.506 1.00 43.09 81 HIS A N 1
ATOM 640 C CA . HIS A 1 81 ? -7.567 -6.076 -11.060 1.00 43.09 81 HIS A CA 1
ATOM 641 C C . HIS A 1 81 ? -8.945 -5.759 -11.637 1.00 43.09 81 HIS A C 1
ATOM 643 O O . HIS A 1 81 ? -9.958 -6.396 -11.344 1.00 43.09 81 HIS A O 1
ATOM 649 N N . GLY A 1 82 ? -8.977 -4.752 -12.510 1.00 39.69 82 GLY A N 1
ATOM 650 C CA . GLY A 1 82 ? -10.018 -4.678 -13.517 1.00 39.69 82 GLY A CA 1
ATOM 651 C C . GLY A 1 82 ? -9.867 -5.902 -14.402 1.00 39.69 82 GLY A C 1
ATOM 652 O O . GLY A 1 82 ? -8.985 -5.945 -15.254 1.00 39.69 82 GLY A O 1
ATOM 653 N N . LYS A 1 83 ? -10.712 -6.912 -14.165 1.00 39.97 83 LYS A N 1
ATOM 654 C CA . LYS A 1 83 ? -11.044 -7.930 -15.156 1.00 39.97 83 LYS A CA 1
ATOM 655 C C . LYS A 1 83 ? -11.083 -7.222 -16.504 1.00 39.97 83 LYS A C 1
ATOM 657 O O . LYS A 1 83 ? -11.921 -6.341 -16.695 1.00 39.97 83 LYS A O 1
ATOM 662 N N . MET A 1 84 ? -10.178 -7.591 -17.406 1.00 39.62 84 MET A N 1
ATOM 663 C CA . MET A 1 84 ? -10.269 -7.264 -18.821 1.00 39.62 84 MET A CA 1
ATOM 664 C C . MET A 1 84 ? -11.493 -8.035 -19.326 1.00 39.62 84 MET A C 1
ATOM 666 O O . MET A 1 84 ? -11.413 -9.129 -19.878 1.00 39.62 84 MET A O 1
ATOM 670 N N . GLY A 1 85 ? -12.670 -7.532 -18.950 1.00 39.56 85 GLY A N 1
ATOM 671 C CA . GLY A 1 85 ? -13.950 -8.024 -19.391 1.00 39.56 85 GLY A CA 1
ATOM 672 C C . GLY A 1 85 ? -13.901 -7.915 -20.892 1.00 39.56 85 GLY A C 1
ATOM 673 O O . GLY A 1 85 ? -13.626 -6.835 -21.405 1.00 39.56 85 GLY A O 1
ATOM 674 N N . LYS A 1 86 ? -14.085 -9.061 -21.549 1.00 45.06 86 LYS A N 1
ATOM 675 C CA . LYS A 1 86 ? -14.247 -9.236 -22.989 1.00 45.06 86 LYS A CA 1
ATOM 676 C C . LYS A 1 86 ? -15.112 -8.106 -23.558 1.00 45.06 86 LYS A C 1
ATOM 678 O O . LYS A 1 86 ? -16.332 -8.223 -23.662 1.00 45.06 86 LYS A O 1
ATOM 683 N N . GLY A 1 87 ? -14.467 -6.997 -23.897 1.00 39.34 87 GLY A N 1
ATOM 684 C CA . GLY A 1 87 ? -15.038 -5.902 -24.643 1.00 39.34 87 GLY A CA 1
ATOM 685 C C . GLY A 1 87 ? -15.150 -6.420 -26.054 1.00 39.34 87 GLY A C 1
ATOM 686 O O . GLY A 1 87 ? -14.149 -6.557 -26.750 1.00 39.34 87 GLY A O 1
ATOM 687 N N . LYS A 1 88 ? -16.367 -6.822 -26.412 1.00 41.25 88 LYS A N 1
ATOM 688 C CA . LYS A 1 88 ? -16.763 -7.219 -27.755 1.00 41.25 88 LYS A CA 1
ATOM 689 C C . LYS A 1 88 ? -16.071 -6.306 -28.770 1.00 41.25 88 LYS A C 1
ATOM 691 O O . LYS A 1 88 ? -16.356 -5.111 -28.802 1.00 41.25 88 LYS A O 1
ATOM 696 N N . ILE A 1 89 ? -15.236 -6.886 -29.629 1.00 44.38 89 ILE A N 1
ATOM 697 C CA . ILE A 1 89 ? -14.989 -6.348 -30.965 1.00 44.38 89 ILE A CA 1
ATOM 698 C C . ILE A 1 89 ? -16.367 -6.366 -31.646 1.00 44.38 89 ILE A C 1
ATOM 700 O O . ILE A 1 89 ? -16.781 -7.370 -32.220 1.00 44.38 89 ILE A O 1
ATOM 704 N N . ARG A 1 90 ? -17.167 -5.307 -31.459 1.00 41.09 90 ARG A N 1
ATOM 705 C CA . ARG A 1 90 ? -18.366 -5.072 -32.265 1.00 41.09 90 ARG A CA 1
ATOM 706 C C . ARG A 1 90 ? -17.855 -4.504 -33.572 1.00 41.09 90 ARG A C 1
ATOM 708 O O . ARG A 1 90 ? -17.355 -3.385 -33.602 1.00 41.09 90 ARG A O 1
ATOM 715 N N . GLY A 1 91 ? -17.939 -5.338 -34.603 1.00 41.78 91 GLY A N 1
ATOM 716 C CA . GLY A 1 91 ? -17.545 -5.018 -35.959 1.00 41.78 91 GLY A CA 1
ATOM 717 C C . GLY A 1 91 ? -18.050 -3.647 -36.381 1.00 41.78 91 GLY A C 1
ATOM 718 O O . GLY A 1 91 ? -19.238 -3.340 -36.274 1.00 41.78 91 GLY A O 1
ATOM 719 N N . MET A 1 92 ? -17.125 -2.841 -36.886 1.00 44.16 92 MET A N 1
ATOM 720 C CA . MET A 1 92 ? -17.437 -1.629 -37.625 1.00 44.16 92 MET A CA 1
ATOM 721 C C . MET A 1 92 ? -17.775 -2.046 -39.062 1.00 44.16 92 MET A C 1
ATOM 723 O O . MET A 1 92 ? -17.026 -1.811 -40.002 1.00 44.16 92 MET A O 1
ATOM 727 N N . GLY A 1 93 ? -18.877 -2.788 -39.186 1.00 39.97 93 GLY A N 1
ATOM 728 C CA . GLY A 1 93 ? -19.499 -3.184 -40.441 1.00 39.97 93 GLY A CA 1
ATOM 729 C C . GLY A 1 93 ? -20.792 -2.399 -40.624 1.00 39.97 93 GLY A C 1
ATOM 730 O O . GLY A 1 93 ? -21.748 -2.617 -39.889 1.00 39.97 93 GLY A O 1
ATOM 731 N N . ASN A 1 94 ? -20.760 -1.473 -41.581 1.00 48.25 94 ASN A N 1
ATOM 732 C CA . ASN A 1 94 ? -21.862 -0.901 -42.359 1.00 48.25 94 ASN A CA 1
ATOM 733 C C . ASN A 1 94 ? -23.259 -0.753 -41.729 1.00 48.25 94 ASN A C 1
ATOM 735 O O . ASN A 1 94 ? -24.011 -1.714 -41.605 1.00 48.25 94 ASN A O 1
ATOM 739 N N . CYS A 1 95 ? -23.669 0.507 -41.557 1.00 35.50 95 CYS A N 1
ATOM 740 C CA . CYS A 1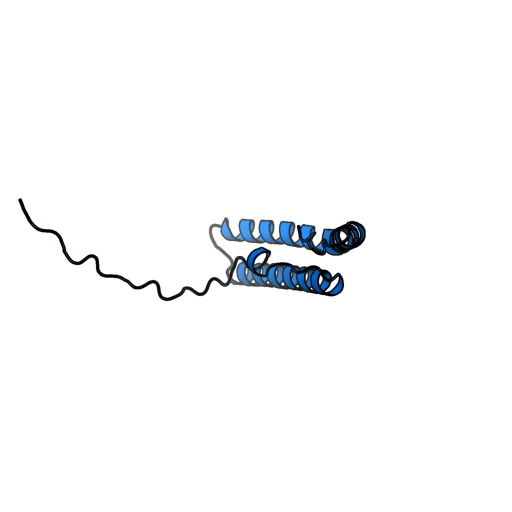 95 ? -24.951 1.066 -42.023 1.00 35.50 95 CYS A CA 1
ATOM 741 C C . CYS A 1 95 ? -24.922 2.577 -41.721 1.00 35.50 95 CYS A C 1
ATOM 743 O O . CYS A 1 95 ? -24.712 2.961 -40.577 1.00 35.50 95 CYS A O 1
ATOM 745 N N . ARG A 1 96 ? -25.100 3.478 -42.694 1.00 41.50 96 ARG A N 1
ATOM 746 C CA . ARG A 1 96 ? -26.416 3.752 -43.282 1.00 41.50 96 ARG A CA 1
ATOM 747 C C . ARG A 1 96 ? -26.305 4.425 -44.658 1.00 41.50 96 ARG A C 1
ATOM 749 O O . ARG A 1 96 ? -25.513 5.339 -44.852 1.00 41.50 96 ARG A O 1
ATOM 756 N N . MET A 1 97 ? -27.150 3.934 -45.558 1.00 43.69 97 MET A N 1
ATOM 757 C CA . MET A 1 97 ? -27.474 4.422 -46.898 1.00 43.69 97 MET A CA 1
ATOM 758 C C . MET A 1 97 ? -28.166 5.802 -46.929 1.00 43.69 97 MET A C 1
ATOM 760 O O . MET A 1 97 ? -28.797 6.196 -45.949 1.00 43.69 97 MET A O 1
ATOM 764 N N . MET A 1 98 ? -28.178 6.366 -48.150 1.00 44.47 98 MET A N 1
ATOM 765 C CA . MET A 1 98 ? -29.193 7.238 -48.778 1.00 44.47 98 MET A CA 1
ATOM 766 C C . MET A 1 98 ? -29.257 8.714 -48.350 1.00 44.47 98 MET A C 1
ATOM 768 O O . MET A 1 98 ? -29.911 9.056 -47.367 1.00 44.47 98 MET A O 1
ATOM 772 N N . ARG A 1 99 ? -28.766 9.607 -49.218 1.00 43.50 99 ARG A N 1
ATOM 773 C CA . ARG A 1 99 ? -29.595 10.235 -50.265 1.00 43.50 99 ARG A CA 1
ATOM 774 C C . ARG A 1 99 ? -28.730 10.826 -51.371 1.00 43.50 99 ARG A C 1
ATOM 776 O O . ARG A 1 99 ? -27.622 11.290 -51.035 1.00 43.50 99 ARG A O 1
#

Nearest PDB structures (foldseek):
  3lay-assembly1_J  TM=8.649E-01  e=2.491E-02  Salmonella enterica subsp. enterica serovar Typhimurium
  3lay-assembly1_G  TM=8.318E-01  e=3.819E-02  Salmonella enterica subsp. enterica serovar Typhimurium
  7n6g-assembly1_3I  TM=8.007E-01  e=9.142E-01  Chlamydomonas reinhardtii
  7lbm-assembly1_i  TM=7.609E-01  e=9.308E+00  Homo sapiens

pLDDT: mean 77.05, std 23.28, range [35.5, 97.69]

Secondary structure (DSSP, 8-state):
-----PPPHHHHHHHHHHHHHHHHHHHHHHHHHHHHHTSSS--HHHHHHHHHHHHHHHHHHHHHHHHTT----GGGT-TT-------------------

Solvent-accessible surface area (backbone atoms only — not comparable to full-atom values): 6304 Å² total; per-residue (Å²): 135,83,81,69,91,66,81,52,67,69,56,56,49,52,51,46,63,78,35,46,65,53,54,51,50,42,49,54,43,51,51,52,44,51,54,43,70,71,39,95,78,61,54,65,66,59,45,53,50,42,52,47,52,45,51,54,46,50,49,52,49,50,51,52,28,54,75,64,71,43,85,72,59,66,75,81,74,55,81,80,73,75,73,83,65,85,72,73,87,71,75,94,68,87,86,83,85,89,134

Foldseek 3Di:
DDDPPDQDPVLVVVLCVVLVVLVVVLVVLVVVLVVQVPDPDHDPVSNVVSVVSNVVSVVVSVVSCVVSVHDDPPVVRPPDDPDPPPPDPPDPDDDDDDD

Radius of gyration: 21.35 Å; Cα contacts (8 Å, |Δi|>4): 39; chains: 1; bounding box: 51×22×67 Å